Protein AF-A0A6V7IUG6-F1 (afdb_monomer_lite)

Organism: NCBI:txid1563983

pLDDT: mean 91.01, std 5.57, range [57.53, 95.88]

Radius of gyration: 16.82 Å; chains: 1; bounding box: 43×25×47 Å

Secondary structure (DSSP, 8-state):
----HHHHHHHHHTS--TTSHHHHHHHHTT-----TT-SS--TT-TTSSSSSTTTT-TT-PPP-SS------

Structure (mmCIF, N/CA/C/O backbone):
data_AF-A0A6V7IUG6-F1
#
_entry.id   AF-A0A6V7IUG6-F1
#
loop_
_atom_site.group_PDB
_atom_site.id
_atom_site.type_symbol
_atom_site.label_atom_id
_atom_site.label_alt_id
_atom_site.label_comp_id
_atom_site.label_asym_id
_atom_site.label_entity_id
_atom_site.label_seq_id
_atom_site.pdbx_PDB_ins_code
_atom_site.Cartn_x
_atom_site.Cartn_y
_atom_site.Cartn_z
_atom_site.occupancy
_atom_site.B_iso_or_equiv
_atom_site.auth_seq_id
_atom_site.auth_comp_id
_atom_site.auth_asym_id
_atom_site.auth_atom_id
_atom_site.pdbx_PDB_model_num
ATOM 1 N N . TYR A 1 1 ? -20.699 2.602 30.607 1.00 57.53 1 TYR A N 1
ATOM 2 C CA . TYR A 1 1 ? -19.235 2.698 30.757 1.00 57.53 1 TYR A CA 1
ATOM 3 C C . TYR A 1 1 ? -18.617 1.789 29.712 1.00 57.53 1 TYR A C 1
ATOM 5 O O . TYR A 1 1 ? -18.896 0.600 29.743 1.00 57.53 1 TYR A O 1
ATOM 13 N N . GLY A 1 2 ? -17.886 2.356 28.75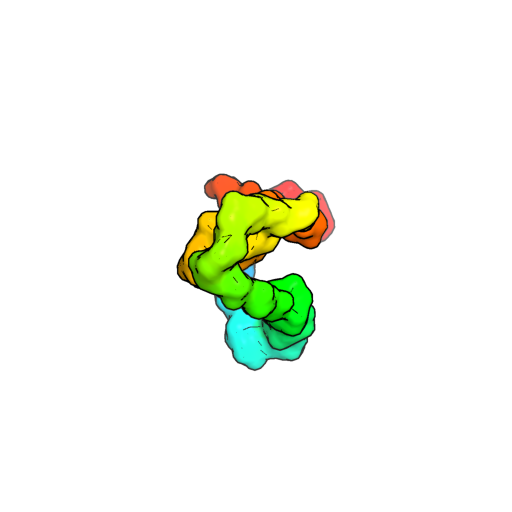6 1.00 82.19 2 GLY A N 1
ATOM 14 C CA . GLY A 1 2 ? -17.320 1.652 27.601 1.00 82.19 2 GLY A CA 1
ATOM 15 C C . GLY A 1 2 ? -16.905 2.652 26.519 1.00 82.19 2 GLY A C 1
ATOM 16 O O . GLY A 1 2 ? -17.312 3.812 26.591 1.00 82.19 2 GLY A O 1
ATOM 17 N N . LEU A 1 3 ? -16.079 2.212 25.569 1.00 87.88 3 LEU A N 1
ATOM 18 C CA . LEU A 1 3 ? -15.798 2.964 24.341 1.00 87.88 3 LEU A CA 1
ATOM 19 C C . LEU A 1 3 ? -17.020 2.882 23.417 1.00 87.88 3 LEU A C 1
ATOM 21 O O . LEU A 1 3 ? -17.686 1.849 23.396 1.00 87.88 3 LEU A O 1
ATOM 25 N N . ASP A 1 4 ? -17.309 3.949 22.673 1.00 92.12 4 ASP A N 1
ATOM 26 C CA . ASP A 1 4 ? -18.288 3.897 21.585 1.00 92.12 4 ASP A CA 1
ATOM 27 C C . ASP A 1 4 ? -17.747 3.091 20.389 1.00 92.12 4 ASP A C 1
ATOM 29 O O . ASP A 1 4 ? -16.533 2.905 20.248 1.00 92.12 4 ASP A O 1
ATOM 33 N N . ASP A 1 5 ? -18.653 2.620 19.530 1.00 90.00 5 ASP A N 1
ATOM 34 C CA . ASP A 1 5 ? -18.329 1.718 18.420 1.00 90.00 5 ASP A CA 1
ATOM 35 C C . ASP A 1 5 ? -17.340 2.339 17.427 1.00 90.00 5 ASP A C 1
ATOM 37 O O . ASP A 1 5 ? -16.413 1.667 16.968 1.00 90.00 5 ASP A O 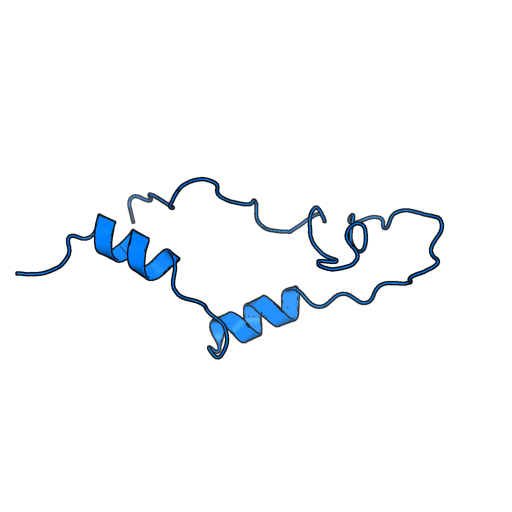1
ATOM 41 N N . GLU A 1 6 ? -17.474 3.637 17.135 1.00 91.25 6 GLU A N 1
ATOM 42 C CA . GLU A 1 6 ? -16.588 4.331 16.201 1.00 91.25 6 GLU A CA 1
ATOM 43 C C . GLU A 1 6 ? -15.178 4.465 16.785 1.00 91.25 6 GLU A C 1
ATOM 45 O O . GLU A 1 6 ? -14.182 4.167 16.115 1.00 91.25 6 GLU A O 1
ATOM 50 N N . THR A 1 7 ? -15.070 4.859 18.053 1.00 92.31 7 THR A N 1
ATOM 51 C CA . THR A 1 7 ? -13.784 4.925 18.753 1.00 92.31 7 THR A CA 1
ATOM 52 C C . THR A 1 7 ? -13.143 3.543 18.870 1.00 92.31 7 THR A C 1
ATOM 54 O O . THR A 1 7 ? -11.929 3.418 18.681 1.00 92.31 7 THR A O 1
ATOM 57 N N . CYS A 1 8 ? -13.935 2.495 19.111 1.00 92.00 8 CYS A N 1
ATOM 58 C CA . CYS A 1 8 ? -13.463 1.113 19.125 1.00 92.00 8 CYS A CA 1
ATOM 59 C C . CYS A 1 8 ? -12.908 0.695 17.753 1.00 92.00 8 CYS A C 1
ATOM 61 O O . CYS A 1 8 ? -11.770 0.230 17.668 1.00 92.00 8 CYS A O 1
ATOM 63 N N . ALA A 1 9 ? -13.648 0.936 16.666 1.00 91.50 9 ALA A N 1
ATOM 64 C CA . ALA A 1 9 ? -13.223 0.599 15.306 1.00 91.50 9 ALA A CA 1
ATOM 65 C C . ALA A 1 9 ? -11.941 1.343 14.897 1.00 91.50 9 ALA A C 1
ATOM 67 O O . ALA A 1 9 ? -11.003 0.741 14.361 1.00 91.50 9 ALA A O 1
ATOM 68 N N . ARG A 1 10 ? -11.852 2.642 15.216 1.00 92.56 10 ARG A N 1
ATOM 69 C CA . ARG A 1 10 ? -10.635 3.440 15.000 1.00 92.56 10 ARG A CA 1
ATOM 70 C C . ARG A 1 10 ? -9.463 2.863 15.779 1.00 92.56 10 ARG A C 1
ATOM 72 O O . ARG A 1 10 ? -8.402 2.661 15.193 1.00 92.56 10 ARG A O 1
ATOM 79 N N . PHE A 1 11 ? -9.654 2.536 17.055 1.00 92.75 11 PHE A N 1
ATOM 80 C CA . PHE A 1 11 ? -8.608 1.932 17.876 1.00 92.75 11 PHE A CA 1
ATOM 81 C C . PHE A 1 11 ? -8.129 0.598 17.292 1.00 92.75 11 PHE A C 1
ATOM 83 O O . PHE A 1 11 ? -6.932 0.432 17.055 1.00 92.75 11 PHE A O 1
ATOM 90 N N . VAL A 1 12 ? -9.050 -0.313 16.964 1.00 92.06 12 VAL A N 1
ATOM 91 C CA . VAL A 1 12 ? -8.729 -1.619 16.368 1.00 92.06 12 VAL A CA 1
ATOM 92 C C . VAL A 1 12 ? -7.969 -1.463 15.050 1.00 92.06 12 VAL A C 1
ATOM 94 O O . VAL A 1 12 ? -7.009 -2.194 14.814 1.00 92.06 12 VAL A O 1
ATOM 97 N N . SER A 1 13 ? -8.307 -0.465 14.229 1.00 91.19 13 SER A N 1
ATOM 98 C CA . SER A 1 13 ? -7.603 -0.205 12.964 1.00 91.19 13 SER A CA 1
ATOM 99 C C . SER A 1 13 ? -6.132 0.208 13.131 1.00 91.19 13 SER A C 1
ATOM 101 O O . SER A 1 13 ? -5.353 0.092 12.186 1.00 91.19 13 SER A O 1
ATOM 103 N N . THR A 1 14 ? -5.728 0.660 14.325 1.00 91.88 14 THR A N 1
ATOM 104 C CA . THR A 1 14 ? -4.325 0.991 14.635 1.00 91.88 14 THR A CA 1
ATOM 105 C C . THR A 1 14 ? -3.512 -0.208 15.126 1.00 91.88 14 THR A C 1
ATOM 107 O O . THR A 1 14 ? -2.285 -0.120 15.234 1.00 91.88 14 THR A O 1
ATOM 110 N N . LEU A 1 15 ? -4.166 -1.336 15.419 1.00 92.81 15 LEU A N 1
ATOM 111 C CA . LEU A 1 15 ? -3.494 -2.528 15.916 1.00 92.81 15 LEU A CA 1
ATOM 112 C C . LEU A 1 15 ? -2.686 -3.199 14.804 1.00 92.81 15 LEU A C 1
ATOM 114 O O . LEU A 1 15 ? -3.147 -3.450 13.691 1.00 92.81 15 LEU A O 1
ATOM 118 N N . LYS A 1 16 ? -1.438 -3.509 15.139 1.00 92.62 16 LYS A N 1
ATOM 119 C CA . LYS A 1 16 ? -0.494 -4.198 14.266 1.00 92.62 16 LYS A CA 1
ATOM 120 C C . LYS A 1 16 ? -0.888 -5.667 14.104 1.00 92.62 16 LYS A C 1
ATOM 122 O O . LYS A 1 16 ? -1.066 -6.368 15.092 1.00 92.62 16 LYS A O 1
ATOM 127 N N . LEU A 1 17 ? -0.962 -6.145 12.860 1.00 91.31 17 LEU A N 1
ATOM 128 C CA . LEU A 1 17 ? -1.233 -7.559 12.559 1.00 91.31 17 LEU A CA 1
ATOM 129 C C . LEU A 1 17 ? 0.013 -8.453 12.682 1.00 91.31 17 LEU A C 1
ATOM 131 O O . LEU A 1 17 ? -0.097 -9.674 12.572 1.00 9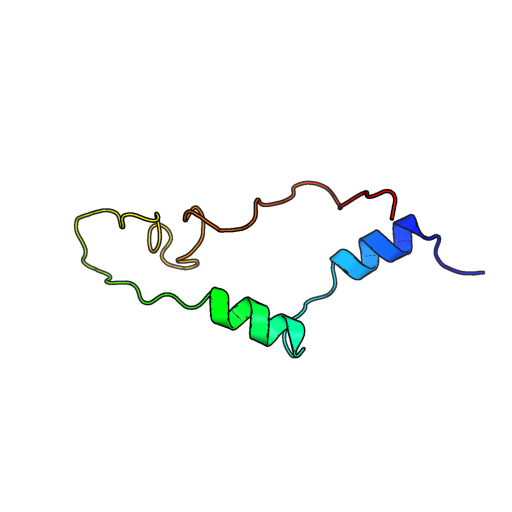1.31 17 LEU A O 1
ATOM 135 N N . GLN A 1 18 ? 1.204 -7.881 12.881 1.00 92.38 18 GLN A N 1
ATOM 136 C CA . GLN A 1 18 ? 2.449 -8.636 13.031 1.00 92.38 18 GLN A CA 1
ATOM 137 C C . GLN A 1 18 ? 2.341 -9.668 14.167 1.00 92.38 18 GLN A C 1
ATOM 139 O O . GLN A 1 18 ? 1.916 -9.338 15.268 1.00 92.38 18 GLN A O 1
ATOM 144 N N . GLY A 1 19 ? 2.746 -10.912 13.897 1.00 92.44 19 GLY A N 1
ATOM 145 C CA . GLY A 1 19 ? 2.670 -12.017 14.862 1.00 92.44 19 GLY A CA 1
ATOM 146 C C . GLY A 1 19 ? 1.306 -12.713 14.941 1.00 92.44 19 GLY A C 1
ATOM 147 O O . GLY A 1 19 ? 1.140 -13.621 15.748 1.00 92.44 19 GLY A O 1
ATOM 148 N N . THR A 1 20 ? 0.337 -12.320 14.110 1.00 94.81 20 THR A N 1
ATOM 149 C CA . THR A 1 20 ? -0.939 -13.036 13.950 1.00 94.81 20 THR A CA 1
ATOM 150 C C . THR A 1 20 ? -0.935 -13.882 12.676 1.00 94.81 20 THR A C 1
ATOM 152 O O . THR A 1 20 ? -0.246 -13.555 11.708 1.00 94.81 20 THR A O 1
ATOM 155 N N . THR A 1 21 ? -1.770 -14.921 12.627 1.00 95.69 21 THR A N 1
ATOM 156 C CA . THR A 1 21 ? -1.954 -15.771 11.433 1.00 95.69 21 THR A CA 1
ATOM 157 C C . THR A 1 21 ? -2.434 -14.973 10.213 1.00 95.69 21 THR A C 1
ATOM 159 O O . THR A 1 21 ? -1.991 -15.201 9.083 1.00 95.69 21 THR A O 1
ATOM 162 N N . ALA A 1 22 ? -3.304 -13.983 10.438 1.00 91.62 22 ALA A N 1
ATOM 163 C CA . ALA A 1 22 ? -3.754 -13.050 9.410 1.00 91.62 22 ALA A CA 1
ATOM 164 C C . ALA A 1 22 ? -2.597 -12.174 8.901 1.00 91.62 22 ALA A C 1
ATOM 166 O O . ALA A 1 22 ? -2.419 -12.017 7.694 1.00 91.62 22 ALA A O 1
ATOM 167 N N . GLY A 1 23 ? -1.768 -11.648 9.807 1.00 93.31 23 GLY A N 1
ATOM 168 C CA . GLY A 1 23 ? -0.587 -10.864 9.452 1.00 93.31 23 GLY A CA 1
ATOM 169 C C . GLY A 1 23 ? 0.435 -11.651 8.636 1.00 93.31 23 GLY A C 1
ATOM 170 O O . GLY A 1 23 ? 0.960 -11.124 7.660 1.00 93.31 23 GLY A O 1
ATOM 171 N N . GLU A 1 24 ? 0.679 -12.915 8.980 1.00 92.69 24 GLU A N 1
ATOM 172 C CA . GLU A 1 24 ? 1.574 -13.805 8.227 1.00 92.69 24 GLU A CA 1
ATOM 173 C C . GLU A 1 24 ? 1.069 -14.067 6.805 1.00 92.69 24 GLU A C 1
ATOM 175 O O . GLU A 1 24 ? 1.841 -13.968 5.847 1.00 92.69 24 GLU A O 1
ATOM 180 N N . SER A 1 25 ? -0.234 -14.322 6.661 1.00 91.50 25 SER A N 1
ATOM 181 C CA . SER A 1 25 ? -0.893 -14.529 5.364 1.00 91.50 25 SER A CA 1
ATOM 182 C C . SER A 1 25 ? -0.875 -13.263 4.499 1.00 91.50 25 SER A C 1
ATOM 184 O O . SER A 1 25 ? -0.672 -13.318 3.287 1.00 91.50 25 SER A O 1
ATOM 186 N N . CYS A 1 26 ? -1.030 -12.086 5.108 1.00 87.69 26 CYS A N 1
ATOM 187 C CA . CYS A 1 26 ? -0.862 -10.814 4.409 1.00 87.69 26 CYS A CA 1
ATOM 188 C C . CYS A 1 26 ? 0.603 -10.584 4.008 1.00 87.69 26 CYS A C 1
ATOM 190 O O . CYS A 1 26 ? 0.879 -10.180 2.879 1.00 87.69 26 CYS A O 1
ATOM 192 N N . ALA A 1 27 ? 1.554 -10.868 4.901 1.00 87.88 27 ALA A N 1
ATOM 193 C CA . ALA A 1 27 ? 2.979 -10.653 4.671 1.00 87.88 27 ALA A CA 1
ATOM 194 C C . ALA A 1 27 ? 3.562 -11.583 3.595 1.00 87.88 27 ALA A C 1
ATOM 196 O O . ALA A 1 27 ? 4.462 -11.171 2.860 1.00 87.88 27 ALA A O 1
ATOM 197 N N . SER A 1 28 ? 3.051 -12.811 3.440 1.00 86.62 28 SER A N 1
ATOM 198 C CA . SER A 1 28 ? 3.483 -13.702 2.353 1.00 86.62 28 SER A CA 1
ATOM 199 C C . SER A 1 28 ? 3.217 -13.090 0.979 1.00 86.62 28 SER A C 1
ATOM 201 O O . SER A 1 28 ? 4.077 -13.163 0.102 1.00 86.62 28 SER A O 1
ATOM 203 N N . ASN A 1 29 ? 2.093 -12.384 0.835 1.00 81.56 29 ASN A N 1
ATOM 204 C CA . ASN A 1 29 ? 1.735 -11.633 -0.368 1.00 81.56 29 ASN A CA 1
ATOM 205 C C . ASN A 1 29 ? 2.527 -10.329 -0.527 1.00 81.56 29 ASN A C 1
ATOM 207 O O . ASN A 1 29 ? 2.323 -9.617 -1.504 1.00 81.56 29 ASN A O 1
ATOM 211 N N . GLN A 1 30 ? 3.444 -9.997 0.389 1.00 83.88 30 GLN A N 1
ATOM 212 C CA . GLN A 1 30 ? 4.272 -8.783 0.351 1.00 83.88 30 GLN A CA 1
ATOM 213 C C . GLN A 1 30 ? 5.760 -9.055 0.053 1.00 83.88 30 GLN A C 1
ATOM 215 O O . GLN A 1 30 ? 6.518 -8.121 -0.198 1.00 83.88 30 GLN A O 1
ATOM 220 N N . ARG A 1 31 ? 6.183 -10.326 -0.023 1.00 85.25 31 ARG A N 1
ATOM 221 C CA . ARG A 1 31 ? 7.568 -10.686 -0.369 1.00 85.25 31 ARG A CA 1
ATOM 222 C C . ARG A 1 31 ? 7.879 -10.399 -1.842 1.00 85.25 31 ARG A C 1
ATOM 224 O O . ARG A 1 31 ? 7.192 -10.906 -2.730 1.00 85.25 31 ARG A O 1
ATOM 231 N N . VAL A 1 32 ? 8.934 -9.620 -2.082 1.00 91.38 32 VAL A N 1
ATOM 232 C CA . VAL A 1 32 ? 9.492 -9.299 -3.406 1.00 91.38 32 VAL A CA 1
ATOM 233 C C . VAL A 1 32 ? 11.012 -9.392 -3.334 1.00 91.38 32 VAL A C 1
ATOM 235 O O . VAL A 1 32 ? 11.613 -8.964 -2.353 1.00 91.38 32 VAL A O 1
ATOM 238 N N . SER A 1 33 ? 11.632 -9.941 -4.379 1.00 90.75 33 SER A N 1
ATOM 239 C CA . SER A 1 33 ? 13.083 -9.908 -4.566 1.00 90.75 33 SER A CA 1
ATOM 240 C C . SER A 1 33 ? 13.432 -8.851 -5.609 1.00 90.75 33 SER A C 1
ATOM 242 O O . SER A 1 33 ? 12.901 -8.882 -6.719 1.00 90.75 33 SER A O 1
ATOM 244 N N . CYS A 1 34 ? 14.319 -7.921 -5.256 1.00 92.44 34 CYS A N 1
ATOM 245 C CA . CYS A 1 34 ? 14.725 -6.827 -6.132 1.00 92.44 34 CYS A CA 1
ATOM 246 C C . CYS A 1 34 ? 16.133 -7.022 -6.679 1.00 92.44 34 CYS A C 1
ATOM 248 O O . CYS A 1 34 ? 17.053 -7.406 -5.959 1.00 92.44 34 CYS A O 1
ATOM 250 N N . ARG A 1 35 ? 16.311 -6.698 -7.962 1.00 91.88 35 ARG A N 1
ATOM 251 C CA . ARG A 1 35 ? 17.627 -6.608 -8.600 1.00 91.88 35 ARG A CA 1
ATOM 252 C C . ARG A 1 35 ? 18.124 -5.171 -8.488 1.00 91.88 35 ARG A C 1
ATOM 254 O O . ARG A 1 35 ? 17.579 -4.295 -9.151 1.00 91.88 35 ARG A O 1
ATOM 261 N N . SER A 1 36 ? 19.163 -4.940 -7.687 1.00 83.19 36 SER A N 1
ATOM 262 C CA . SER A 1 36 ? 19.675 -3.594 -7.377 1.00 83.19 36 SER A CA 1
ATOM 263 C C . SER A 1 36 ? 20.177 -2.813 -8.595 1.00 83.19 36 SER A C 1
ATOM 265 O O . SER A 1 36 ? 20.165 -1.590 -8.579 1.00 83.19 36 SER A O 1
ATOM 267 N N . ASN A 1 37 ? 20.598 -3.511 -9.655 1.00 87.94 37 ASN A N 1
ATOM 268 C CA . ASN A 1 37 ? 21.259 -2.906 -10.816 1.00 87.94 37 ASN A CA 1
ATOM 269 C C . ASN A 1 37 ? 20.414 -3.013 -12.098 1.00 87.94 37 ASN A C 1
ATOM 271 O O . ASN A 1 37 ? 20.958 -2.985 -13.201 1.00 87.94 37 ASN A O 1
ATOM 275 N N . SER A 1 38 ? 19.095 -3.202 -11.978 1.00 91.25 38 SER A N 1
ATOM 276 C CA . SER A 1 38 ? 18.212 -3.196 -13.149 1.00 91.25 38 SER A CA 1
ATOM 277 C C . SER A 1 38 ? 18.113 -1.774 -13.718 1.00 91.25 38 SER A C 1
ATOM 279 O O . SER A 1 38 ? 17.702 -0.876 -12.985 1.00 91.25 38 SER A O 1
ATOM 281 N N . PRO A 1 39 ? 18.423 -1.542 -15.007 1.00 93.81 39 PRO A N 1
ATOM 282 C CA . PRO A 1 39 ? 18.294 -0.214 -15.609 1.00 93.81 39 PRO A CA 1
ATOM 283 C C . PRO A 1 39 ? 16.843 0.152 -15.969 1.00 93.81 39 PRO A C 1
ATOM 285 O O . PRO A 1 39 ? 16.578 1.286 -16.361 1.00 93.81 39 PRO A O 1
ATOM 288 N N . TYR A 1 40 ? 15.898 -0.789 -15.852 1.00 94.62 40 TYR A N 1
ATOM 289 C CA . TYR A 1 40 ? 14.502 -0.605 -16.253 1.00 94.62 40 TYR A CA 1
ATOM 290 C C . TYR A 1 40 ? 13.524 -0.863 -15.108 1.00 94.62 40 TYR A C 1
ATOM 292 O O . TYR A 1 40 ? 13.807 -1.626 -14.178 1.00 94.62 40 TYR A O 1
ATOM 300 N N . ARG A 1 41 ? 12.341 -0.247 -15.228 1.00 94.94 41 ARG A N 1
ATOM 301 C CA . ARG A 1 41 ? 11.197 -0.471 -14.339 1.00 94.94 41 ARG A CA 1
ATOM 302 C C . ARG A 1 41 ? 10.642 -1.880 -14.538 1.00 94.94 41 ARG A C 1
ATOM 304 O O . ARG A 1 41 ? 10.611 -2.391 -15.655 1.00 94.94 41 ARG A O 1
ATOM 311 N N . THR A 1 42 ? 10.182 -2.486 -13.453 1.00 95.44 42 THR A N 1
ATOM 312 C CA . THR A 1 42 ? 9.402 -3.725 -13.501 1.00 95.44 42 THR A CA 1
ATOM 313 C C . THR A 1 42 ? 8.020 -3.449 -14.090 1.00 95.44 42 THR A C 1
ATOM 315 O O . THR A 1 42 ? 7.505 -2.331 -14.014 1.00 95.44 42 THR A O 1
ATOM 318 N N . ILE A 1 43 ? 7.415 -4.476 -14.686 1.00 95.88 43 ILE A N 1
ATOM 319 C CA . ILE A 1 43 ? 6.114 -4.350 -15.352 1.00 95.88 43 ILE A CA 1
ATOM 320 C C . ILE A 1 43 ? 4.984 -4.004 -14.376 1.00 95.88 43 ILE A C 1
ATOM 322 O O . ILE A 1 43 ? 4.060 -3.280 -14.728 1.00 95.88 43 ILE A O 1
ATOM 326 N N . ASP A 1 44 ? 5.073 -4.502 -13.145 1.00 94.75 44 ASP A N 1
ATOM 327 C CA . ASP A 1 44 ? 4.083 -4.299 -12.095 1.00 94.75 44 ASP A CA 1
ATOM 328 C C . ASP A 1 44 ? 4.441 -3.137 -11.162 1.00 94.75 44 ASP A C 1
ATOM 330 O O . ASP A 1 44 ? 3.686 -2.859 -10.241 1.00 94.75 44 ASP A O 1
ATOM 334 N N . GLY A 1 45 ? 5.566 -2.449 -11.374 1.00 95.38 45 GLY A N 1
ATOM 335 C CA . GLY A 1 45 ? 6.004 -1.323 -10.546 1.00 95.38 45 GLY A CA 1
ATOM 336 C C . GLY A 1 45 ? 6.731 -1.706 -9.251 1.00 95.38 45 GLY A C 1
ATOM 337 O O . GLY A 1 45 ? 7.095 -0.816 -8.482 1.00 95.38 45 GLY A O 1
ATOM 338 N N . THR A 1 46 ? 6.991 -2.993 -9.005 1.00 95.75 46 THR A N 1
ATOM 339 C CA . THR A 1 46 ? 7.846 -3.435 -7.892 1.00 95.75 46 THR A CA 1
ATOM 340 C C . THR A 1 46 ? 9.280 -2.891 -7.978 1.00 95.75 46 THR A C 1
ATOM 342 O O . THR A 1 46 ? 9.799 -2.593 -9.052 1.00 95.75 46 THR A O 1
ATOM 345 N N . CYS A 1 47 ? 9.958 -2.788 -6.836 1.00 94.81 47 CYS A N 1
ATOM 346 C CA . CYS A 1 47 ? 11.359 -2.368 -6.704 1.00 94.81 47 CYS A CA 1
ATOM 347 C C . CYS A 1 47 ? 11.658 -0.913 -7.097 1.00 94.81 47 CYS A C 1
ATOM 349 O O . CYS A 1 47 ? 12.818 -0.555 -7.279 1.00 94.81 47 CYS A O 1
ATOM 351 N N . ASN A 1 48 ? 10.636 -0.060 -7.202 1.00 94.69 48 ASN A N 1
ATOM 352 C CA . ASN A 1 48 ? 10.826 1.379 -7.397 1.00 94.69 48 ASN A CA 1
ATOM 353 C C . ASN A 1 48 ? 11.378 2.055 -6.127 1.00 94.69 48 ASN A C 1
ATOM 355 O O . ASN A 1 48 ? 12.269 2.896 -6.205 1.00 94.69 48 ASN A O 1
ATOM 359 N N . ASN A 1 49 ? 10.888 1.639 -4.954 1.00 93.81 49 ASN A N 1
ATOM 360 C CA . ASN A 1 49 ? 11.393 2.069 -3.653 1.00 93.81 49 ASN A CA 1
ATOM 361 C C . ASN A 1 49 ? 12.272 0.965 -3.036 1.00 93.81 49 ASN A C 1
ATOM 363 O O . ASN A 1 49 ? 11.828 -0.174 -2.897 1.00 93.81 49 ASN A O 1
ATOM 367 N N . ALA A 1 50 ? 13.516 1.302 -2.678 1.00 90.75 50 ALA A N 1
ATOM 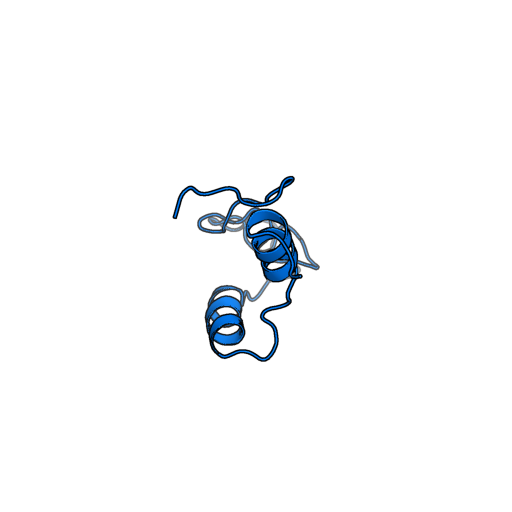368 C CA . ALA A 1 50 ? 14.506 0.339 -2.189 1.00 90.75 50 ALA A CA 1
ATOM 369 C C . ALA A 1 50 ? 14.195 -0.202 -0.783 1.00 90.75 50 ALA A C 1
ATOM 371 O O . ALA A 1 50 ? 14.475 -1.364 -0.498 1.00 90.75 50 ALA A O 1
ATOM 372 N N . GLU A 1 51 ? 13.605 0.624 0.082 1.00 91.69 51 GLU A N 1
ATOM 373 C CA . GLU A 1 51 ? 13.230 0.236 1.447 1.00 91.69 51 GLU A CA 1
ATOM 374 C C . GLU A 1 51 ? 11.904 -0.530 1.465 1.00 91.69 51 GLU A C 1
ATOM 376 O O . GLU A 1 51 ? 11.723 -1.466 2.239 1.00 91.69 51 GLU A O 1
ATOM 381 N N . ASN A 1 52 ? 10.981 -0.152 0.576 1.00 92.19 52 ASN A N 1
ATOM 382 C CA . ASN A 1 52 ? 9.634 -0.700 0.487 1.00 92.19 52 ASN A CA 1
ATOM 383 C C . ASN A 1 52 ? 9.310 -1.132 -0.955 1.00 92.19 52 ASN A C 1
ATOM 385 O O . ASN A 1 52 ? 8.567 -0.4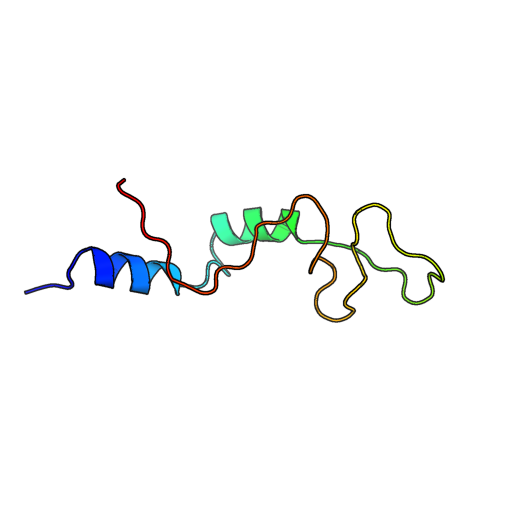44 -1.660 1.00 92.19 52 ASN A O 1
ATOM 389 N N . PRO A 1 53 ? 9.809 -2.298 -1.406 1.00 94.19 53 PRO A N 1
ATOM 390 C CA . PRO A 1 53 ? 9.720 -2.742 -2.799 1.00 94.19 53 PRO A CA 1
ATOM 391 C C . PRO A 1 53 ? 8.335 -2.765 -3.451 1.00 94.19 53 PRO A C 1
ATOM 393 O O . PRO A 1 53 ? 8.254 -2.709 -4.674 1.00 94.19 53 PRO A O 1
ATOM 396 N N . ARG A 1 54 ? 7.248 -2.886 -2.684 1.00 93.62 54 ARG A N 1
ATOM 397 C CA . ARG A 1 54 ? 5.872 -2.925 -3.217 1.00 93.62 54 ARG A CA 1
ATOM 398 C C . ARG A 1 54 ? 5.152 -1.581 -3.224 1.00 93.62 54 ARG A C 1
ATOM 400 O O . ARG A 1 54 ? 4.017 -1.499 -3.683 1.00 93.62 54 ARG A O 1
ATOM 407 N N . TRP A 1 55 ? 5.766 -0.511 -2.727 1.00 94.44 55 TRP A N 1
ATOM 408 C CA . TRP A 1 55 ? 5.112 0.794 -2.751 1.00 94.44 55 TRP A CA 1
ATOM 409 C C . TRP A 1 55 ? 4.902 1.278 -4.185 1.00 94.44 55 TRP A C 1
ATOM 411 O O . TRP A 1 55 ? 5.856 1.513 -4.924 1.00 94.44 55 TRP A O 1
ATOM 421 N N . GLY A 1 56 ? 3.630 1.430 -4.556 1.00 93.94 56 GLY A N 1
ATOM 422 C CA . GLY A 1 56 ? 3.215 1.862 -5.888 1.00 93.94 56 GLY A CA 1
ATOM 423 C C . GLY A 1 56 ? 3.149 0.748 -6.934 1.00 93.94 56 GLY A C 1
ATOM 424 O O . GLY A 1 56 ? 2.908 1.060 -8.099 1.00 93.94 56 GLY A O 1
ATOM 425 N N . SER A 1 57 ? 3.342 -0.523 -6.560 1.00 95.75 57 SER A N 1
ATOM 426 C CA . SER A 1 57 ? 3.121 -1.626 -7.498 1.00 95.75 57 SER A CA 1
ATOM 427 C C . SER A 1 57 ? 1.629 -1.844 -7.776 1.00 95.75 57 SER A C 1
ATOM 429 O O . SER A 1 57 ? 0.776 -1.555 -6.940 1.00 95.75 57 SER A O 1
ATOM 431 N N . ALA A 1 58 ? 1.296 -2.388 -8.941 1.00 95.19 58 ALA A N 1
ATOM 432 C CA . ALA A 1 58 ? -0.058 -2.812 -9.263 1.00 95.19 58 ALA A CA 1
ATOM 433 C C . ALA A 1 58 ? -0.550 -3.907 -8.296 1.00 95.19 58 ALA A C 1
ATOM 435 O O . ALA A 1 58 ? 0.242 -4.620 -7.679 1.00 95.19 58 ALA A O 1
ATOM 436 N N . LEU A 1 59 ? -1.876 -4.054 -8.187 1.00 92.06 59 LEU A N 1
ATOM 437 C CA . LEU A 1 59 ? -2.537 -5.061 -7.340 1.00 92.06 59 LEU A CA 1
ATOM 438 C C . LEU A 1 59 ? -2.199 -4.961 -5.837 1.00 92.06 59 LEU A C 1
ATOM 440 O O . LEU A 1 59 ? -2.334 -5.937 -5.101 1.00 92.06 59 LEU A O 1
ATOM 444 N N . THR A 1 60 ? -1.805 -3.780 -5.355 1.00 90.75 60 THR A N 1
ATOM 445 C CA . THR A 1 60 ? -1.693 -3.482 -3.919 1.00 90.75 60 THR A CA 1
ATOM 446 C C . THR A 1 60 ? -2.831 -2.588 -3.446 1.00 90.75 60 THR A C 1
ATOM 448 O O . THR A 1 60 ? -3.376 -1.801 -4.218 1.00 90.75 60 THR A O 1
ATOM 451 N N . ALA A 1 61 ? -3.174 -2.679 -2.161 1.00 91.06 61 ALA A N 1
ATOM 452 C CA . ALA A 1 61 ? -4.190 -1.823 -1.560 1.00 91.06 61 ALA A CA 1
ATOM 453 C C . ALA A 1 61 ? -3.805 -0.334 -1.630 1.00 91.06 61 ALA A C 1
ATOM 455 O O . ALA A 1 61 ? -2.632 0.024 -1.521 1.00 91.06 61 ALA A O 1
ATOM 456 N N . TYR A 1 62 ? -4.809 0.535 -1.752 1.00 93.56 62 TYR A N 1
ATOM 457 C CA . TYR A 1 62 ? -4.617 1.978 -1.638 1.00 93.56 62 TYR A CA 1
ATOM 458 C C . TYR A 1 62 ? -4.323 2.388 -0.192 1.00 93.56 62 TYR A C 1
ATOM 460 O O . TYR A 1 62 ? -4.968 1.911 0.746 1.00 93.56 62 TYR A O 1
ATOM 468 N N . SER A 1 63 ? -3.390 3.324 -0.017 1.00 92.81 63 SER A N 1
ATOM 469 C CA . SER A 1 63 ? -3.143 3.967 1.275 1.00 92.81 63 SER A CA 1
ATOM 470 C C . SER A 1 63 ? -4.353 4.791 1.711 1.00 92.81 63 SER A C 1
ATOM 472 O O . SER A 1 63 ? -4.994 5.458 0.899 1.00 92.81 63 SER A O 1
ATOM 474 N N . ARG A 1 64 ? -4.644 4.784 3.013 1.00 92.75 64 ARG A N 1
ATOM 475 C CA . ARG A 1 64 ? -5.715 5.585 3.612 1.00 92.75 64 ARG A CA 1
ATOM 476 C C . ARG A 1 64 ? -5.135 6.751 4.404 1.00 92.75 64 ARG A C 1
ATOM 478 O O . ARG A 1 64 ? -4.248 6.549 5.223 1.00 92.75 64 ARG A O 1
ATOM 485 N N . ILE A 1 65 ? -5.659 7.953 4.162 1.00 95.31 65 ILE A N 1
ATOM 486 C CA . ILE A 1 65 ? -5.327 9.168 4.931 1.00 95.31 65 ILE A CA 1
ATOM 487 C C . ILE A 1 65 ? -6.240 9.296 6.164 1.00 95.31 65 ILE A C 1
ATOM 489 O O . ILE A 1 65 ? -5.840 9.858 7.177 1.00 95.31 65 ILE A O 1
ATOM 493 N N . LEU A 1 66 ? -7.458 8.751 6.086 1.00 94.12 66 LEU A N 1
ATOM 494 C CA . LEU A 1 66 ? -8.467 8.778 7.144 1.00 94.12 66 LEU A CA 1
ATOM 495 C C . LEU A 1 66 ? -8.840 7.358 7.580 1.00 94.12 66 LEU A C 1
ATOM 497 O O . LEU A 1 66 ? -8.635 6.392 6.839 1.00 94.12 66 LEU A O 1
ATOM 501 N N . PHE A 1 67 ? -9.415 7.246 8.775 1.00 93.69 67 PHE A N 1
ATOM 502 C CA . PHE A 1 67 ? -9.924 5.981 9.293 1.00 93.69 67 PHE A CA 1
ATOM 503 C C . PHE A 1 67 ? -11.026 5.397 8.398 1.00 93.69 67 PHE A C 1
ATOM 505 O O . PHE A 1 67 ? -11.783 6.152 7.779 1.00 93.69 67 PHE A O 1
ATOM 512 N N . PRO A 1 68 ? -11.129 4.058 8.311 1.00 91.12 68 PRO A N 1
ATOM 513 C CA . PRO A 1 68 ? -12.259 3.430 7.646 1.00 91.12 68 PRO A CA 1
ATOM 514 C C . PRO A 1 68 ? -13.561 3.760 8.390 1.00 91.12 68 PRO A C 1
ATOM 516 O O . PRO A 1 68 ? -13.599 3.744 9.617 1.00 91.12 68 PRO A O 1
ATOM 519 N N . SER A 1 69 ? -14.622 4.034 7.637 1.00 91.44 69 SER A N 1
ATOM 520 C CA . SER A 1 69 ? -15.984 4.198 8.144 1.00 91.44 69 SER A CA 1
ATOM 521 C C . SER A 1 69 ? -16.899 3.435 7.195 1.00 91.44 69 SER A C 1
ATOM 523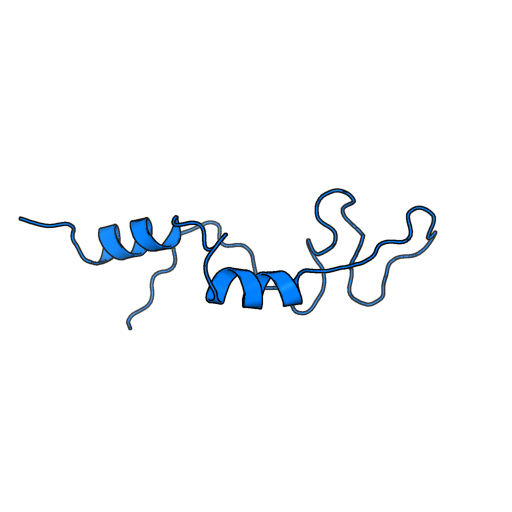 O O . SER A 1 69 ? -17.088 3.838 6.046 1.00 91.44 69 SER A O 1
ATOM 525 N N . TYR A 1 70 ? -17.354 2.275 7.654 1.00 88.31 70 TYR A N 1
ATOM 526 C CA . TYR A 1 70 ? -18.276 1.400 6.941 1.00 88.31 70 TYR A CA 1
ATOM 527 C C . TYR A 1 70 ? -19.559 1.270 7.757 1.00 88.31 70 TYR A C 1
ATOM 529 O O . TYR A 1 70 ? -19.593 1.643 8.929 1.00 88.31 70 TYR A O 1
ATOM 537 N N . GLN A 1 71 ? -20.623 0.801 7.112 1.00 88.00 71 GLN A N 1
ATOM 538 C CA . GLN A 1 71 ? -21.925 0.650 7.755 1.00 88.00 71 GLN A CA 1
ATOM 539 C C . GLN A 1 71 ? -22.062 -0.694 8.493 1.00 88.00 71 GLN A C 1
ATOM 541 O O . GLN A 1 71 ? -22.922 -0.802 9.366 1.00 88.00 71 GLN A O 1
ATOM 546 N N . ASP A 1 72 ? -21.249 -1.691 8.130 1.00 72.19 72 ASP A N 1
ATOM 547 C CA . ASP A 1 72 ? -21.283 -3.081 8.598 1.00 72.19 72 ASP A CA 1
ATOM 548 C C . ASP A 1 72 ? -20.077 -3.484 9.462 1.00 72.19 72 ASP A C 1
ATOM 550 O O . ASP A 1 72 ? -18.954 -2.971 9.235 1.00 72.19 72 ASP A O 1
#

InterPro domains:
  IPR010255 Haem peroxidase superfamily [SSF48113] (34-72)
  IPR019791 Haem peroxidase, animal-type [PF03098] (40-72)
  IPR019791 Haem peroxidase, animal-type [PS50292] (31-72)
  IPR037120 Haem peroxidase domain superfamily, animal type [G3DSA:1.10.640.10] (5-72)

Foldseek 3Di:
DDDDPVRVQQVVVPDDCPPPPVNVVVVVVQDDDDDPPDPDADPQRAPPDVVRRCVPGPPDDDDDPDGDDDPD

Sequence (72 aa):
YGLDDETCARFVSTLKLQGTTAGESCASNQRVSCRSNSPYRTIDGTCNNAENPRWGSALTAYSRILFPSYQD